Protein AF-A0A7S2UM58-F1 (afdb_monomer_lite)

Sequence (134 aa):
GKEGKRASYTPYNCTKIILGNPPQSGDHHGCPYRHYDDTHLSSLLTKMNIGTPADRDAIMSHKKAQNPQLACVRHFEAVHPAATSVKGVTLDNVGNHPNAWFAGSVSYHAAKSDNVKPDPDAAFLRPVLESKSV

Secondary structure (DSSP, 8-state):
--STT-PPPPPPPHHHHHHSPPP-TT---S-HHHHS-HHHHHHHHHHTT-S-HHHHHHHHHHHHTT-HHHHHHHHHHHHSTTGGGSTT---TTTTT-HHHHHHHHHHHHHHHHHTSPPPGGGGG----------

Radius of gyration: 20.62 Å; chains: 1; bounding box: 57×39×43 Å

Structure (mmCIF, N/CA/C/O backbone):
data_AF-A0A7S2UM58-F1
#
_entry.id   AF-A0A7S2UM58-F1
#
loop_
_atom_site.group_PDB
_atom_site.id
_atom_site.type_symbol
_atom_site.label_atom_id
_atom_site.label_alt_id
_atom_site.label_comp_id
_atom_site.label_asym_id
_atom_site.label_entity_id
_atom_site.label_seq_id
_atom_site.pdbx_PDB_ins_code
_atom_site.Cartn_x
_atom_site.Cartn_y
_atom_site.Cartn_z
_atom_site.occupancy
_atom_site.B_iso_or_equiv
_atom_site.auth_seq_id
_atom_site.auth_comp_id
_atom_site.auth_asym_id
_atom_site.auth_atom_id
_atom_site.pdbx_PDB_model_num
ATOM 1 N N . GLY A 1 1 ? 3.076 -16.311 -22.352 1.00 74.75 1 GLY A N 1
ATOM 2 C CA . GLY A 1 1 ? 2.194 -17.452 -22.048 1.00 74.75 1 GLY A CA 1
ATOM 3 C C . GLY A 1 1 ? 1.806 -18.210 -23.299 1.00 74.75 1 GLY A C 1
ATOM 4 O O . GLY A 1 1 ? 2.216 -19.348 -23.447 1.00 74.75 1 GLY A O 1
ATOM 5 N N . LYS A 1 2 ? 1.048 -17.584 -24.209 1.00 84.62 2 LYS A N 1
ATOM 6 C CA . LYS A 1 2 ? 0.548 -18.234 -25.437 1.00 84.62 2 LYS A CA 1
ATOM 7 C C . LYS A 1 2 ? 1.277 -17.814 -26.722 1.00 84.62 2 LYS A C 1
ATOM 9 O O . LYS A 1 2 ? 1.165 -18.492 -27.735 1.00 84.62 2 LYS A O 1
ATOM 14 N N . GLU A 1 3 ? 2.092 -16.767 -26.640 1.00 81.69 3 GLU A N 1
ATOM 15 C CA . GLU A 1 3 ? 2.885 -16.229 -27.750 1.00 81.69 3 GLU A CA 1
ATOM 16 C C . GLU A 1 3 ? 4.371 -16.099 -27.361 1.00 81.69 3 GLU A C 1
ATOM 18 O O . GLU A 1 3 ? 4.723 -16.179 -26.174 1.00 81.69 3 GLU A O 1
ATOM 23 N N . GLY A 1 4 ? 5.252 -15.938 -28.355 1.00 80.00 4 GLY A N 1
ATOM 24 C CA . GLY A 1 4 ? 6.707 -15.834 -28.167 1.00 80.00 4 GLY A CA 1
ATOM 25 C C . GLY A 1 4 ? 7.322 -17.083 -27.521 1.00 80.00 4 GLY A C 1
ATOM 26 O O . GLY A 1 4 ? 6.968 -18.203 -27.875 1.00 80.00 4 GLY A O 1
ATOM 27 N N . LYS A 1 5 ? 8.194 -16.915 -26.513 1.00 84.12 5 LYS A N 1
ATOM 28 C CA . LYS A 1 5 ? 8.819 -18.014 -25.731 1.00 84.12 5 LYS A CA 1
ATOM 29 C C . LYS A 1 5 ? 7.803 -18.959 -25.051 1.00 84.12 5 LYS A C 1
ATOM 31 O O . LYS A 1 5 ? 8.206 -19.936 -24.432 1.00 84.12 5 LYS A O 1
ATOM 36 N N . ARG A 1 6 ? 6.493 -18.662 -25.102 1.00 85.06 6 ARG A N 1
ATOM 37 C CA . ARG A 1 6 ? 5.406 -19.423 -24.447 1.00 85.06 6 ARG A CA 1
ATOM 38 C C . ARG A 1 6 ? 5.636 -19.659 -22.947 1.00 85.06 6 ARG A C 1
ATOM 40 O O . ARG A 1 6 ? 5.067 -20.560 -22.347 1.00 85.06 6 ARG A O 1
ATOM 47 N N . ALA A 1 7 ? 6.435 -18.800 -22.316 1.00 83.44 7 ALA A N 1
ATOM 48 C CA . ALA A 1 7 ? 6.700 -18.870 -20.889 1.00 83.44 7 ALA A CA 1
ATOM 49 C C . ALA A 1 7 ? 5.484 -18.381 -20.089 1.00 83.44 7 ALA A C 1
ATOM 51 O O . ALA A 1 7 ? 4.831 -17.396 -20.465 1.00 83.44 7 ALA A O 1
ATOM 52 N N . SER A 1 8 ? 5.198 -19.063 -18.980 1.00 83.50 8 SER A N 1
ATOM 53 C CA . SER A 1 8 ? 4.318 -18.543 -17.936 1.00 83.50 8 SER A CA 1
ATOM 54 C C . SER A 1 8 ? 5.118 -17.545 -17.104 1.00 83.50 8 SER A C 1
ATOM 56 O O . SER A 1 8 ? 6.136 -17.907 -16.517 1.00 83.50 8 SER A O 1
ATOM 58 N N . TYR A 1 9 ? 4.712 -16.277 -17.115 1.00 85.00 9 TYR A N 1
ATOM 59 C CA . TYR A 1 9 ? 5.394 -15.238 -16.353 1.00 85.00 9 TYR A CA 1
ATOM 60 C C . TYR A 1 9 ? 4.777 -15.146 -14.968 1.00 85.00 9 TYR A C 1
ATOM 62 O O . TYR A 1 9 ? 3.586 -14.869 -14.831 1.00 85.00 9 TYR A O 1
ATOM 70 N N . THR A 1 10 ? 5.601 -15.357 -13.948 1.00 90.56 10 THR A N 1
ATOM 71 C CA . THR A 1 10 ? 5.183 -15.160 -12.564 1.00 90.56 10 THR A CA 1
ATOM 72 C C . THR A 1 10 ? 4.892 -13.675 -12.324 1.00 90.56 10 THR A C 1
ATOM 74 O O . THR A 1 10 ? 5.720 -12.832 -12.698 1.00 90.56 10 THR A O 1
ATOM 77 N N . PRO A 1 11 ? 3.748 -13.335 -11.702 1.00 93.94 11 PRO A N 1
ATOM 78 C CA . PRO A 1 11 ? 3.467 -11.975 -11.259 1.00 93.94 11 PRO A CA 1
ATOM 79 C C . PRO A 1 11 ? 4.583 -11.422 -10.366 1.00 93.94 11 PRO A C 1
ATOM 81 O O . PRO A 1 11 ? 5.342 -12.166 -9.744 1.00 93.94 11 PRO A O 1
ATOM 84 N N . TYR A 1 12 ? 4.715 -10.099 -10.318 1.00 96.19 12 TYR A N 1
ATOM 85 C CA . TYR A 1 12 ? 5.777 -9.475 -9.534 1.00 96.19 12 TYR A CA 1
ATOM 86 C C . TYR A 1 12 ? 5.428 -9.469 -8.045 1.00 96.19 12 TYR A C 1
ATOM 88 O O . TYR A 1 12 ? 4.321 -9.102 -7.656 1.00 96.19 12 TYR A O 1
ATOM 96 N N . ASN A 1 13 ? 6.412 -9.816 -7.215 1.00 96.50 13 ASN A N 1
ATOM 97 C CA . ASN A 1 13 ? 6.329 -9.649 -5.769 1.00 96.50 13 ASN A CA 1
ATOM 98 C C . ASN A 1 13 ? 6.623 -8.194 -5.357 1.00 96.50 13 ASN A C 1
ATOM 100 O O . ASN A 1 13 ? 7.111 -7.389 -6.156 1.00 96.50 13 ASN A O 1
ATOM 104 N N . CYS A 1 14 ? 6.351 -7.856 -4.093 1.00 97.25 14 CYS A N 1
ATOM 105 C CA . CYS A 1 14 ? 6.545 -6.499 -3.585 1.00 97.25 14 CYS A CA 1
ATOM 106 C C . CYS A 1 14 ? 7.998 -6.039 -3.727 1.00 97.25 14 CYS A C 1
ATOM 108 O O . CYS A 1 14 ? 8.229 -4.933 -4.205 1.00 97.25 14 CYS A O 1
ATOM 110 N N . THR A 1 15 ? 8.977 -6.887 -3.396 1.00 96.88 15 THR A N 1
ATOM 111 C CA . THR A 1 15 ? 10.407 -6.554 -3.511 1.00 96.88 15 THR A CA 1
ATOM 112 C C . THR A 1 15 ? 10.773 -6.114 -4.925 1.00 96.88 15 THR A C 1
ATOM 114 O O . THR A 1 15 ? 11.406 -5.077 -5.100 1.00 96.88 15 THR A O 1
ATOM 117 N N . LYS A 1 16 ? 10.321 -6.849 -5.949 1.00 97.12 16 LYS A N 1
ATOM 118 C CA . LYS A 1 16 ? 10.575 -6.504 -7.350 1.00 97.12 16 LYS A CA 1
ATOM 119 C C . LYS A 1 16 ? 9.889 -5.201 -7.763 1.00 97.12 16 LYS A C 1
ATOM 121 O O . LYS A 1 16 ? 10.453 -4.456 -8.552 1.00 97.12 16 LYS A O 1
ATOM 126 N N . ILE A 1 17 ? 8.697 -4.918 -7.244 1.00 97.56 17 ILE A N 1
ATOM 127 C CA . ILE A 1 17 ? 7.963 -3.673 -7.529 1.00 97.56 17 ILE A CA 1
ATOM 128 C C . ILE A 1 17 ? 8.609 -2.464 -6.830 1.00 97.56 17 ILE A C 1
ATOM 130 O O . ILE A 1 17 ? 8.616 -1.371 -7.385 1.00 97.56 17 ILE A O 1
ATOM 134 N N . ILE A 1 18 ? 9.130 -2.653 -5.616 1.00 97.12 18 ILE A N 1
ATOM 135 C CA . ILE A 1 18 ? 9.719 -1.598 -4.777 1.00 97.12 18 ILE A CA 1
ATOM 136 C C . ILE A 1 18 ? 11.146 -1.257 -5.218 1.00 97.12 18 ILE A C 1
ATOM 138 O O . ILE A 1 18 ? 11.521 -0.089 -5.207 1.00 97.12 18 ILE A O 1
ATOM 142 N N . LEU A 1 19 ? 11.946 -2.271 -5.558 1.00 96.38 19 LEU A N 1
ATOM 143 C CA . LEU A 1 19 ? 13.371 -2.124 -5.889 1.00 96.38 19 LEU A CA 1
ATOM 144 C C . LEU A 1 19 ? 13.659 -2.195 -7.394 1.00 96.38 19 LEU A C 1
ATOM 146 O O . LEU A 1 19 ? 14.808 -2.054 -7.800 1.00 96.38 19 LEU A O 1
ATOM 150 N N . GLY A 1 20 ? 12.645 -2.488 -8.209 1.00 94.25 20 GLY A N 1
ATOM 151 C CA . GLY A 1 20 ? 12.768 -2.549 -9.661 1.00 94.25 20 GLY A CA 1
ATOM 152 C C . GLY A 1 20 ? 12.827 -1.164 -10.302 1.00 94.25 20 GLY A C 1
ATOM 153 O O . GLY A 1 20 ? 13.340 -0.209 -9.727 1.00 94.25 20 GLY A O 1
ATOM 154 N N . ASN A 1 21 ? 12.292 -1.056 -11.519 1.00 91.38 21 ASN A N 1
ATOM 155 C CA . ASN A 1 21 ? 12.249 0.217 -12.229 1.00 91.38 21 ASN A CA 1
ATOM 156 C C . ASN A 1 21 ? 11.310 1.204 -11.506 1.00 91.38 21 ASN A C 1
ATOM 158 O O . ASN A 1 21 ? 10.134 0.869 -11.330 1.00 91.38 21 ASN A O 1
ATOM 162 N N . PRO A 1 22 ? 11.793 2.385 -11.081 1.00 92.31 22 PRO A N 1
ATOM 163 C CA . PRO A 1 22 ? 10.931 3.403 -10.502 1.00 92.31 22 PRO A CA 1
ATOM 164 C C . PRO A 1 22 ? 10.012 4.013 -11.578 1.00 92.31 22 PRO A C 1
ATOM 166 O O . PRO A 1 22 ? 10.428 4.145 -12.733 1.00 92.31 22 PRO A O 1
ATOM 169 N N . PRO A 1 23 ? 8.783 4.418 -11.211 1.00 95.62 23 PRO A N 1
ATOM 170 C CA . PRO A 1 23 ? 7.864 5.066 -12.138 1.00 95.62 23 PRO A CA 1
ATOM 171 C C . PRO A 1 23 ? 8.379 6.441 -12.576 1.00 95.62 23 PRO A C 1
ATOM 173 O O . PRO A 1 23 ? 8.908 7.204 -11.765 1.00 95.62 23 PRO A O 1
ATOM 176 N N . GLN A 1 24 ? 8.197 6.759 -13.857 1.00 94.81 24 GLN A N 1
ATOM 177 C CA . GLN A 1 24 ? 8.489 8.068 -14.438 1.00 94.81 24 GLN A CA 1
ATOM 178 C C . GLN A 1 24 ? 7.209 8.901 -14.598 1.00 94.81 24 GLN A C 1
ATOM 180 O O . GLN A 1 24 ? 6.102 8.459 -14.291 1.00 94.81 24 GLN A O 1
ATOM 185 N N . SER A 1 25 ? 7.344 10.142 -15.070 1.00 92.75 25 SER A N 1
ATOM 186 C CA . SER A 1 25 ? 6.181 10.993 -15.340 1.00 92.75 25 SER A CA 1
ATOM 187 C C . SER A 1 25 ? 5.243 10.325 -16.354 1.00 92.75 25 SER A C 1
ATOM 189 O O . SER A 1 25 ? 5.677 9.940 -17.437 1.00 92.75 25 SER A O 1
ATOM 191 N N . GLY A 1 26 ? 3.964 10.182 -15.997 1.00 92.62 26 GLY A N 1
ATOM 192 C CA . GLY A 1 26 ? 2.954 9.471 -16.794 1.00 92.62 26 GLY A CA 1
ATOM 193 C C . GLY A 1 26 ? 2.814 7.976 -16.472 1.00 92.62 26 GLY A C 1
ATOM 194 O O . GLY A 1 26 ? 1.815 7.365 -16.860 1.00 92.62 26 GLY A O 1
ATOM 195 N N . ASP A 1 27 ? 3.745 7.393 -15.714 1.00 95.00 27 ASP A N 1
ATOM 196 C CA . ASP A 1 27 ? 3.645 6.012 -15.252 1.00 95.00 27 ASP A CA 1
ATOM 197 C C . ASP A 1 27 ? 2.770 5.876 -14.004 1.00 95.00 27 ASP A C 1
ATOM 199 O O . ASP A 1 27 ? 2.789 6.703 -13.095 1.00 95.00 27 ASP A O 1
ATOM 203 N N . HIS A 1 28 ? 2.057 4.753 -13.921 1.00 94.19 28 HIS A N 1
ATOM 204 C CA . HIS A 1 28 ? 1.174 4.426 -12.795 1.00 94.19 28 HIS A CA 1
ATOM 205 C C . HIS A 1 28 ? 1.586 3.130 -12.075 1.00 94.19 28 HIS A C 1
ATOM 207 O O . HIS A 1 28 ? 0.812 2.568 -11.301 1.00 94.19 28 HIS A O 1
ATOM 213 N N . HIS A 1 29 ? 2.791 2.621 -12.350 1.00 96.06 29 HIS A N 1
ATOM 214 C CA . HIS A 1 29 ? 3.312 1.403 -11.732 1.00 96.06 29 HIS A CA 1
ATOM 215 C C . HIS A 1 29 ? 4.100 1.697 -10.445 1.00 96.06 29 HIS A C 1
ATOM 217 O O . HIS A 1 29 ? 4.371 2.842 -10.089 1.00 96.06 29 HIS A O 1
ATOM 223 N N . GLY A 1 30 ? 4.494 0.635 -9.741 1.00 96.44 30 GLY A N 1
ATOM 224 C CA . GLY A 1 30 ? 5.298 0.731 -8.526 1.00 96.44 30 GLY A CA 1
ATOM 225 C C . GLY A 1 30 ? 4.484 0.609 -7.235 1.00 96.44 30 GLY A C 1
ATOM 226 O O . GLY A 1 30 ? 3.305 0.263 -7.243 1.00 96.44 30 GLY A O 1
ATOM 227 N N . CYS A 1 31 ? 5.142 0.851 -6.099 1.00 97.81 31 CYS A N 1
ATOM 228 C CA . CYS A 1 31 ? 4.527 0.782 -4.777 1.00 97.81 31 CYS A CA 1
ATOM 229 C C . CYS A 1 31 ? 4.170 2.195 -4.275 1.00 97.81 31 CYS A C 1
ATOM 231 O O . CYS A 1 31 ? 5.089 2.986 -4.054 1.00 97.81 31 CYS A O 1
ATOM 233 N N . PRO A 1 32 ? 2.889 2.517 -4.008 1.00 97.19 32 PRO A N 1
ATOM 234 C CA . PRO A 1 32 ? 2.488 3.837 -3.501 1.00 97.19 32 PRO A CA 1
ATOM 235 C C . PRO A 1 32 ? 3.172 4.217 -2.180 1.00 97.19 32 PRO A C 1
ATOM 237 O O . PRO A 1 32 ? 3.545 5.369 -1.961 1.00 97.19 32 PRO A O 1
ATOM 240 N N . TYR A 1 33 ? 3.418 3.233 -1.310 1.00 97.94 33 TYR A N 1
ATOM 241 C CA . TYR A 1 33 ? 4.102 3.448 -0.032 1.00 97.94 33 TYR A CA 1
ATOM 242 C C . TYR A 1 33 ? 5.582 3.810 -0.195 1.00 97.94 33 TYR A C 1
ATOM 244 O O . TYR A 1 33 ? 6.153 4.403 0.713 1.00 97.94 33 TYR A O 1
ATOM 252 N N . ARG A 1 34 ? 6.197 3.510 -1.346 1.00 97.56 34 ARG A N 1
ATOM 253 C CA . ARG A 1 34 ? 7.590 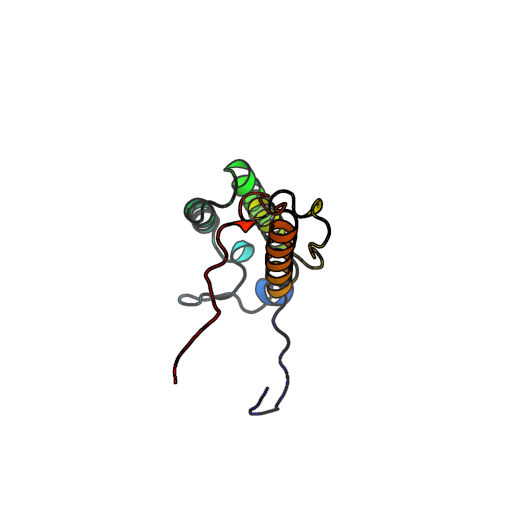3.865 -1.651 1.00 97.56 34 ARG A CA 1
ATOM 254 C C . ARG A 1 34 ? 7.707 5.080 -2.570 1.00 97.56 34 ARG A C 1
ATOM 256 O O . ARG A 1 34 ? 8.574 5.910 -2.337 1.00 97.56 34 ARG A O 1
ATOM 263 N N . HIS A 1 35 ? 6.889 5.150 -3.619 1.00 96.88 35 HIS A N 1
ATOM 264 C CA . HIS A 1 35 ? 7.108 6.074 -4.736 1.00 96.88 35 HIS A CA 1
ATOM 265 C C . HIS A 1 35 ? 6.269 7.348 -4.679 1.00 96.88 35 HIS A C 1
ATOM 267 O O . HIS A 1 35 ? 6.667 8.342 -5.273 1.00 96.88 35 HIS A O 1
ATOM 273 N N . TYR A 1 36 ? 5.120 7.349 -3.997 1.00 96.44 36 TYR A N 1
ATOM 274 C CA . TYR A 1 36 ? 4.376 8.599 -3.813 1.00 96.44 36 TYR A CA 1
ATOM 275 C C . TYR A 1 36 ? 5.070 9.448 -2.755 1.00 96.44 36 TYR A C 1
ATOM 277 O O . TYR A 1 36 ? 5.668 8.901 -1.827 1.00 96.44 36 TYR A O 1
ATOM 285 N N . ASP A 1 37 ? 4.955 10.767 -2.844 1.00 95.94 37 ASP A N 1
ATOM 286 C CA . ASP A 1 37 ? 5.339 11.639 -1.739 1.00 95.94 37 ASP A CA 1
ATOM 287 C C . ASP A 1 37 ? 4.357 11.512 -0.557 1.00 95.94 37 ASP A C 1
ATOM 289 O O . ASP A 1 37 ? 3.308 10.855 -0.633 1.00 95.94 37 ASP A O 1
ATOM 293 N N . ASP A 1 38 ? 4.735 12.093 0.579 1.00 97.31 38 ASP A N 1
ATOM 294 C CA . ASP A 1 38 ? 3.969 12.000 1.821 1.00 97.31 38 ASP A CA 1
ATOM 295 C C . ASP A 1 38 ? 2.604 12.692 1.723 1.00 97.31 38 ASP A C 1
ATOM 297 O O . ASP A 1 38 ? 1.603 12.167 2.218 1.00 97.31 38 ASP A O 1
ATOM 301 N N . THR A 1 39 ? 2.553 13.852 1.070 1.00 97.69 39 THR A N 1
ATOM 302 C CA . THR A 1 39 ? 1.347 14.676 0.953 1.00 97.69 39 THR A CA 1
ATOM 303 C C . THR A 1 39 ? 0.317 13.986 0.067 1.00 97.69 39 THR A C 1
ATOM 305 O O . THR A 1 39 ? -0.847 13.845 0.451 1.00 97.69 39 THR A O 1
ATOM 308 N N . HIS A 1 40 ? 0.754 13.493 -1.091 1.00 96.75 40 HIS A N 1
ATOM 309 C CA . HIS A 1 40 ? -0.083 12.768 -2.030 1.00 96.75 40 HIS A CA 1
ATOM 310 C C . HIS A 1 40 ? -0.608 11.471 -1.410 1.00 96.75 40 HIS A C 1
ATOM 312 O O . HIS A 1 40 ? -1.814 11.223 -1.461 1.00 96.75 40 HIS A O 1
ATOM 318 N N . LEU A 1 41 ? 0.250 10.669 -0.762 1.00 97.69 41 LEU A N 1
ATOM 319 C CA . LEU A 1 41 ? -0.207 9.428 -0.134 1.00 97.69 41 LEU A CA 1
ATOM 320 C C . LEU A 1 41 ? -1.210 9.695 0.999 1.00 97.69 41 LEU A C 1
ATOM 322 O O . LEU A 1 41 ? -2.236 9.023 1.063 1.00 97.69 41 LEU A O 1
ATOM 326 N N . SER A 1 42 ? -0.952 10.683 1.860 1.00 97.50 42 SER A N 1
ATOM 327 C CA . SER A 1 42 ? -1.859 11.040 2.961 1.00 97.50 42 SER A CA 1
ATOM 328 C C . SER A 1 42 ? -3.234 11.496 2.456 1.00 97.50 42 SER A C 1
ATOM 330 O O . SER A 1 42 ? -4.278 11.025 2.927 1.00 97.50 42 SER A O 1
ATOM 332 N N . SER A 1 43 ? -3.248 12.354 1.429 1.00 97.94 43 SER A N 1
ATOM 333 C CA . SER A 1 43 ? -4.482 12.795 0.773 1.00 97.94 43 SER A CA 1
ATOM 334 C C . SER A 1 43 ? -5.243 11.617 0.157 1.00 97.94 43 SER A C 1
ATOM 336 O O . SER A 1 43 ? -6.453 11.491 0.354 1.00 97.94 43 SER A O 1
ATOM 338 N N . LEU A 1 44 ? -4.537 10.703 -0.516 1.00 97.12 44 LEU A N 1
ATOM 339 C CA . LEU A 1 44 ? -5.131 9.519 -1.130 1.00 97.12 44 LEU A CA 1
ATOM 340 C C . LEU A 1 44 ? -5.750 8.573 -0.089 1.00 97.12 44 LEU A C 1
ATOM 342 O O . LEU A 1 44 ? -6.893 8.153 -0.260 1.00 97.12 44 LEU A O 1
ATOM 346 N N . LEU A 1 45 ? -5.039 8.270 1.003 1.00 97.38 45 LEU A N 1
ATOM 347 C CA . LEU A 1 45 ? -5.556 7.435 2.098 1.00 97.38 45 LEU A CA 1
ATOM 348 C C . LEU A 1 45 ? -6.817 8.042 2.725 1.00 97.38 45 LEU A C 1
ATOM 350 O O . LEU A 1 45 ? -7.768 7.322 3.034 1.00 97.38 45 LEU A O 1
ATOM 354 N N . THR A 1 46 ? -6.845 9.369 2.859 1.00 97.19 46 THR A N 1
ATOM 355 C CA . THR A 1 46 ? -8.014 10.098 3.359 1.00 97.19 46 THR A CA 1
ATOM 356 C C . THR A 1 46 ? -9.182 10.032 2.382 1.00 97.19 46 THR A C 1
ATOM 358 O O . THR A 1 46 ? -10.296 9.703 2.783 1.00 97.19 46 THR A O 1
ATOM 361 N N . LYS A 1 47 ? -8.925 10.274 1.093 1.00 97.38 47 LYS A N 1
ATOM 362 C CA . LYS A 1 47 ? -9.930 10.229 0.024 1.00 97.38 47 LYS A CA 1
ATOM 363 C C . LYS A 1 47 ? -10.563 8.845 -0.132 1.00 97.38 47 LYS A C 1
ATOM 365 O O . LYS A 1 47 ? -11.757 8.751 -0.385 1.00 97.38 47 LYS A O 1
ATOM 370 N N . MET A 1 48 ? -9.777 7.780 0.026 1.00 95.88 48 MET A N 1
ATOM 371 C CA . MET A 1 48 ? -10.262 6.394 -0.025 1.00 95.88 48 MET A CA 1
ATOM 372 C C . MET A 1 48 ? -10.958 5.947 1.269 1.00 95.88 48 MET A C 1
ATOM 374 O O . MET A 1 48 ? -11.438 4.821 1.340 1.00 95.88 48 MET A O 1
ATOM 378 N N . ASN A 1 49 ? -11.008 6.809 2.286 1.00 95.50 49 ASN A N 1
ATOM 379 C CA . ASN A 1 49 ? -11.584 6.527 3.594 1.00 95.50 49 ASN A CA 1
ATOM 380 C C . ASN A 1 49 ? -11.029 5.249 4.260 1.00 95.50 49 ASN A C 1
ATOM 382 O O . ASN A 1 49 ? -11.774 4.440 4.809 1.00 95.50 49 ASN A O 1
ATOM 386 N N . ILE A 1 50 ? -9.706 5.063 4.207 1.00 95.62 50 ILE A N 1
ATOM 387 C CA . ILE A 1 50 ? -9.029 3.886 4.772 1.00 95.62 50 ILE A CA 1
ATOM 388 C C . ILE A 1 50 ? -9.015 3.967 6.297 1.00 95.62 50 ILE A C 1
ATOM 390 O O . ILE A 1 50 ? -8.308 4.811 6.841 1.00 95.62 50 ILE A O 1
ATOM 394 N N . GLY A 1 51 ? -9.763 3.102 6.984 1.00 94.25 51 GLY A N 1
ATOM 395 C CA . GLY A 1 51 ? -9.765 3.018 8.449 1.00 94.25 51 GLY A CA 1
ATOM 396 C C . GLY A 1 51 ? -10.010 4.357 9.161 1.00 94.25 51 GLY A C 1
ATOM 397 O O . GLY A 1 51 ? -10.574 5.305 8.600 1.00 94.25 51 GLY A O 1
ATOM 398 N N . THR A 1 52 ? -9.566 4.435 10.413 1.00 96.50 52 THR A N 1
ATOM 399 C CA . THR A 1 52 ? -9.601 5.652 11.234 1.00 96.50 52 THR A CA 1
ATOM 400 C C . THR A 1 52 ? -8.424 6.588 10.913 1.00 96.50 52 THR A C 1
ATOM 402 O O . THR A 1 52 ? -7.439 6.161 10.307 1.00 96.50 52 THR A O 1
ATOM 405 N N . PRO A 1 53 ? -8.460 7.871 11.331 1.00 96.50 53 PRO A N 1
ATOM 406 C CA . PRO A 1 53 ? -7.302 8.760 11.205 1.00 96.50 53 PRO A CA 1
ATOM 407 C C . PRO A 1 53 ? -6.026 8.191 11.848 1.00 96.50 53 PRO A C 1
ATOM 409 O O . PRO A 1 53 ? -4.959 8.269 11.248 1.00 96.50 53 PRO A O 1
ATOM 412 N N . ALA A 1 54 ? -6.149 7.528 13.004 1.00 96.94 54 ALA A N 1
ATOM 413 C CA . ALA A 1 54 ? -5.021 6.894 13.686 1.00 96.94 54 ALA A CA 1
ATOM 414 C C . ALA A 1 54 ? -4.400 5.751 12.860 1.00 96.94 54 ALA A C 1
ATOM 416 O O . ALA A 1 54 ? -3.177 5.608 12.823 1.00 96.94 54 ALA A O 1
ATOM 417 N N . ASP A 1 55 ? -5.220 4.975 12.144 1.00 96.69 55 ASP A N 1
ATOM 418 C CA . ASP A 1 55 ? -4.723 3.924 11.248 1.00 96.69 55 ASP A CA 1
ATOM 419 C C . ASP A 1 55 ? -3.936 4.523 10.076 1.00 96.69 55 ASP A C 1
ATOM 421 O O . ASP A 1 55 ? -2.867 4.029 9.710 1.00 96.69 55 ASP A O 1
ATOM 425 N N . ARG A 1 56 ? -4.429 5.632 9.506 1.00 97.88 56 ARG A N 1
ATOM 426 C CA . ARG A 1 56 ? -3.736 6.360 8.428 1.00 97.88 56 ARG A CA 1
ATOM 427 C C . ARG A 1 56 ? -2.393 6.896 8.909 1.00 97.88 56 ARG A C 1
ATOM 429 O O . ARG A 1 56 ? -1.397 6.739 8.203 1.00 97.88 56 ARG A O 1
ATOM 436 N N . ASP A 1 57 ? -2.341 7.447 10.117 1.00 97.75 57 ASP A N 1
ATOM 437 C CA . ASP A 1 57 ? -1.096 7.922 10.725 1.00 97.75 57 ASP A CA 1
ATOM 438 C C . ASP A 1 57 ? -0.098 6.777 10.953 1.00 97.75 57 ASP A C 1
ATOM 440 O O . ASP A 1 57 ? 1.092 6.926 10.658 1.00 97.75 57 ASP A O 1
ATOM 444 N N . ALA A 1 58 ? -0.565 5.601 11.383 1.00 97.94 58 ALA A N 1
ATOM 445 C CA . ALA A 1 58 ? 0.276 4.413 11.525 1.00 97.94 58 ALA A CA 1
ATOM 446 C C . ALA A 1 58 ? 0.850 3.936 10.175 1.00 97.94 58 ALA A C 1
ATOM 448 O O . ALA A 1 58 ? 2.042 3.626 10.076 1.00 97.94 58 ALA A O 1
ATOM 449 N N . ILE A 1 59 ? 0.042 3.937 9.108 1.00 98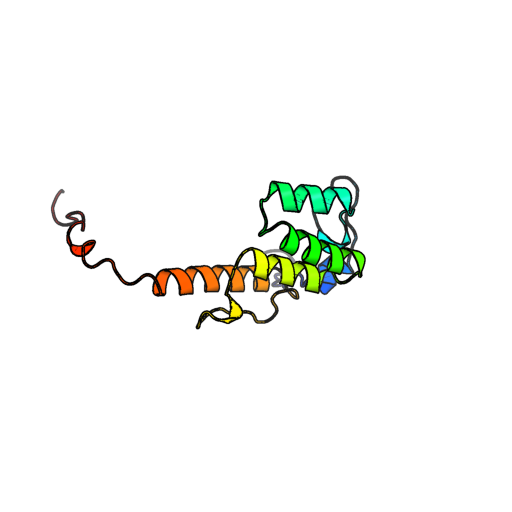.31 59 ILE A N 1
ATOM 450 C CA . ILE A 1 59 ? 0.497 3.633 7.739 1.00 98.31 59 ILE A CA 1
ATOM 451 C C . ILE A 1 59 ? 1.568 4.642 7.297 1.00 98.31 59 ILE A C 1
ATOM 453 O O . ILE A 1 59 ? 2.633 4.253 6.804 1.00 98.31 59 ILE A O 1
ATOM 457 N N . MET A 1 60 ? 1.314 5.938 7.503 1.00 98.38 60 MET A N 1
ATOM 458 C CA . MET A 1 60 ? 2.244 7.012 7.147 1.00 98.38 60 MET A CA 1
ATOM 459 C C . MET A 1 60 ? 3.545 6.953 7.956 1.00 98.38 60 MET A C 1
ATOM 461 O O . MET A 1 60 ? 4.610 7.246 7.413 1.00 98.38 60 MET A O 1
ATOM 465 N N . SER A 1 61 ? 3.496 6.521 9.218 1.00 98.31 61 SER A N 1
ATOM 466 C CA . SER A 1 61 ? 4.685 6.301 10.049 1.00 98.31 61 SER A CA 1
ATOM 467 C C . SER A 1 61 ? 5.613 5.245 9.437 1.00 98.31 61 SER A C 1
ATOM 469 O O . SER A 1 61 ? 6.803 5.497 9.241 1.00 98.31 61 SER A O 1
ATOM 471 N N . HIS A 1 62 ? 5.072 4.097 9.013 1.00 98.19 62 HIS A N 1
ATOM 472 C CA . HIS A 1 62 ? 5.868 3.064 8.340 1.00 98.19 62 HIS A CA 1
ATOM 473 C C . HIS A 1 62 ? 6.405 3.512 6.979 1.00 98.19 62 HIS A C 1
ATOM 475 O O . HIS A 1 62 ? 7.542 3.184 6.639 1.00 98.19 62 HIS A O 1
ATOM 481 N N . LYS A 1 63 ? 5.625 4.292 6.220 1.00 96.69 63 LYS A N 1
ATOM 482 C CA . LYS A 1 63 ? 6.084 4.913 4.970 1.00 96.69 63 LYS A CA 1
ATOM 483 C C . LYS A 1 63 ? 7.314 5.798 5.212 1.00 96.69 63 LYS A C 1
ATOM 485 O O . LYS A 1 63 ? 8.338 5.611 4.558 1.00 96.69 63 LYS A O 1
ATOM 490 N N . LYS A 1 64 ? 7.240 6.706 6.192 1.00 97.44 64 LYS A N 1
ATOM 491 C CA . LYS A 1 64 ? 8.339 7.613 6.571 1.00 97.44 64 LYS A CA 1
ATOM 492 C C . LYS A 1 64 ? 9.565 6.857 7.079 1.00 97.44 64 LYS A C 1
ATOM 494 O O . LYS A 1 64 ? 10.686 7.204 6.720 1.00 97.44 64 LYS A O 1
ATOM 499 N N . ALA A 1 65 ? 9.348 5.769 7.816 1.00 97.69 65 ALA A N 1
ATOM 500 C CA . ALA A 1 65 ? 10.393 4.848 8.258 1.00 97.69 65 ALA A CA 1
ATOM 501 C C . ALA A 1 65 ? 10.971 3.964 7.132 1.00 97.69 65 ALA A C 1
ATOM 503 O O . ALA A 1 65 ? 11.741 3.053 7.420 1.00 97.69 65 ALA A O 1
ATOM 504 N N . GLN A 1 66 ? 10.602 4.200 5.866 1.00 96.19 66 GLN A N 1
ATOM 505 C CA . GLN A 1 66 ? 11.059 3.438 4.700 1.00 96.19 66 GLN A CA 1
ATOM 506 C C . GLN A 1 66 ? 10.725 1.940 4.769 1.00 96.19 66 GLN A C 1
ATOM 508 O O . GLN A 1 66 ? 11.431 1.109 4.202 1.00 96.19 66 GLN A O 1
ATOM 513 N N . ASN A 1 67 ? 9.595 1.604 5.399 1.00 97.31 67 ASN A N 1
ATOM 514 C CA . ASN A 1 67 ? 9.075 0.244 5.539 1.00 97.31 67 ASN A CA 1
ATOM 515 C C . ASN A 1 67 ? 7.774 0.058 4.725 1.00 97.31 67 ASN A C 1
ATOM 517 O O . ASN A 1 67 ? 6.697 -0.120 5.304 1.00 97.31 67 ASN A O 1
ATOM 521 N N . PRO A 1 68 ? 7.826 0.093 3.377 1.00 97.38 68 PRO A N 1
ATOM 522 C CA . PRO A 1 68 ? 6.634 0.098 2.522 1.00 97.38 68 PRO A CA 1
ATOM 523 C C . PRO A 1 68 ? 5.794 -1.182 2.623 1.00 97.38 68 PRO A C 1
ATOM 525 O O . PRO A 1 68 ? 4.569 -1.121 2.539 1.00 97.38 68 PRO A O 1
ATOM 528 N N . GLN A 1 69 ? 6.426 -2.341 2.833 1.00 97.69 69 GLN A N 1
ATOM 529 C CA . GLN A 1 69 ? 5.714 -3.613 3.012 1.00 97.69 69 GLN A CA 1
ATOM 530 C C . GLN A 1 69 ? 4.899 -3.601 4.308 1.00 97.69 69 GLN A C 1
ATOM 532 O O . GLN A 1 69 ? 3.735 -3.986 4.302 1.00 97.69 69 GLN A O 1
ATOM 537 N N . LEU A 1 70 ? 5.468 -3.074 5.396 1.00 97.56 70 LEU A N 1
ATOM 538 C CA . LEU A 1 70 ? 4.768 -2.965 6.674 1.00 97.56 70 LEU A CA 1
ATOM 539 C C . LEU A 1 70 ? 3.653 -1.912 6.624 1.00 97.56 70 LEU A C 1
ATOM 541 O O . LEU A 1 70 ? 2.573 -2.149 7.155 1.00 97.56 70 LEU A O 1
ATOM 545 N N . ALA A 1 71 ? 3.857 -0.802 5.907 1.00 98.06 71 ALA A N 1
ATOM 546 C CA . ALA A 1 71 ? 2.788 0.156 5.616 1.00 98.06 71 ALA A CA 1
ATOM 547 C C . ALA A 1 71 ? 1.617 -0.507 4.861 1.00 98.06 71 ALA A C 1
ATOM 549 O O . ALA A 1 71 ? 0.455 -0.277 5.190 1.00 98.06 71 ALA A O 1
ATOM 550 N N . CYS A 1 72 ? 1.914 -1.384 3.895 1.00 97.94 72 CYS A N 1
ATOM 551 C CA . CYS A 1 72 ? 0.908 -2.163 3.172 1.00 97.94 72 CYS A CA 1
ATOM 552 C C . CYS A 1 72 ? 0.164 -3.164 4.075 1.00 97.94 72 CYS A C 1
ATOM 554 O O . CYS A 1 72 ? -1.050 -3.314 3.926 1.00 97.94 72 CYS A O 1
ATOM 556 N N . VAL A 1 73 ? 0.851 -3.805 5.030 1.00 97.06 73 VAL A N 1
ATOM 557 C CA . VAL A 1 73 ? 0.208 -4.666 6.040 1.00 97.06 73 VAL A CA 1
ATOM 558 C C . VAL A 1 73 ? -0.716 -3.849 6.943 1.00 97.06 73 VAL A C 1
ATOM 560 O O . VAL A 1 73 ? -1.870 -4.227 7.111 1.00 97.06 73 VAL A O 1
ATOM 563 N N . ARG A 1 74 ? -0.275 -2.688 7.446 1.00 97.06 74 ARG A N 1
ATOM 564 C CA . ARG A 1 74 ? -1.144 -1.809 8.251 1.00 97.06 74 ARG A CA 1
ATOM 565 C C . ARG A 1 74 ? -2.373 -1.346 7.485 1.00 97.06 74 ARG A C 1
ATOM 567 O O . ARG A 1 74 ? -3.468 -1.331 8.033 1.00 97.06 74 ARG A O 1
ATOM 574 N N . HIS A 1 75 ? -2.216 -1.035 6.200 1.00 97.81 75 HIS A N 1
ATOM 575 C CA . HIS A 1 75 ? -3.362 -0.750 5.345 1.00 97.81 75 HIS A CA 1
ATOM 576 C C . HIS A 1 75 ? -4.313 -1.948 5.264 1.00 97.81 75 HIS A C 1
ATOM 578 O O . HIS A 1 75 ? -5.520 -1.764 5.374 1.00 97.81 75 HIS A O 1
ATOM 584 N N . PHE A 1 76 ? -3.793 -3.167 5.079 1.00 97.19 76 PHE A N 1
ATOM 585 C CA . PHE A 1 76 ? -4.622 -4.374 5.036 1.00 97.19 76 PHE A CA 1
ATOM 586 C C . PHE A 1 76 ? -5.444 -4.548 6.319 1.00 97.19 76 PHE A C 1
ATOM 588 O O . PHE A 1 76 ? -6.639 -4.816 6.242 1.00 97.19 76 PHE A O 1
ATOM 595 N N . GLU A 1 77 ? -4.818 -4.371 7.482 1.00 95.25 77 GLU A N 1
ATOM 596 C CA . GLU A 1 77 ? -5.476 -4.474 8.789 1.00 95.25 77 GLU A CA 1
ATOM 597 C C . GLU A 1 77 ? -6.559 -3.400 8.973 1.00 95.25 77 GLU A C 1
ATOM 599 O O . GLU A 1 77 ? -7.636 -3.697 9.489 1.00 95.25 77 GLU A O 1
ATOM 604 N N . ALA A 1 78 ? -6.307 -2.176 8.496 1.00 96.00 78 ALA A N 1
ATOM 605 C CA . ALA A 1 78 ? -7.254 -1.065 8.576 1.00 96.00 78 ALA A CA 1
ATOM 606 C C . ALA A 1 78 ? -8.519 -1.291 7.730 1.00 96.00 78 ALA A C 1
ATOM 608 O O . ALA A 1 78 ? -9.606 -0.862 8.116 1.00 96.00 78 ALA A O 1
ATOM 609 N N . VAL A 1 79 ? -8.396 -1.958 6.575 1.00 95.81 79 VAL A N 1
ATOM 610 C CA . VAL A 1 79 ? -9.545 -2.253 5.696 1.00 95.81 79 VAL A CA 1
ATOM 611 C C . VAL A 1 79 ? -10.219 -3.595 6.011 1.00 95.81 79 VAL A C 1
ATOM 613 O O . VAL A 1 79 ? -11.396 -3.768 5.701 1.00 95.81 79 VAL A O 1
ATOM 616 N N . HIS A 1 80 ? -9.517 -4.522 6.669 1.00 95.00 80 HIS A N 1
ATOM 617 C CA . HIS A 1 80 ? -10.046 -5.818 7.108 1.00 95.00 80 HIS A CA 1
ATOM 618 C C . HIS A 1 80 ? -9.934 -5.966 8.635 1.00 95.00 80 HIS A C 1
ATOM 620 O O . HIS A 1 80 ? -9.112 -6.742 9.140 1.00 95.00 80 HIS A O 1
ATOM 626 N N . PRO A 1 81 ? -10.765 -5.246 9.407 1.00 90.88 81 PRO A N 1
ATOM 627 C CA . PRO A 1 81 ? -10.707 -5.313 10.858 1.00 90.88 81 PRO A CA 1
ATOM 628 C C . PRO A 1 81 ? -10.975 -6.742 11.343 1.00 90.88 81 PRO A C 1
ATOM 630 O O . PRO A 1 81 ? -11.864 -7.437 10.838 1.00 90.88 81 PRO A O 1
ATOM 633 N N . ALA A 1 82 ? -10.195 -7.167 12.338 1.00 86.75 82 ALA A N 1
ATOM 634 C CA . ALA A 1 82 ? -10.224 -8.504 12.930 1.00 86.75 82 ALA A CA 1
ATOM 635 C C . ALA A 1 82 ? -9.872 -9.667 11.979 1.00 86.75 82 ALA A C 1
ATOM 637 O O . ALA A 1 82 ? -10.117 -10.817 12.334 1.00 86.75 82 ALA A O 1
ATOM 638 N N . ALA A 1 83 ? -9.255 -9.413 10.815 1.00 86.56 83 ALA A N 1
ATOM 639 C CA . ALA A 1 83 ? -8.868 -10.473 9.876 1.00 86.56 83 ALA A CA 1
ATOM 640 C C . ALA A 1 83 ? -8.010 -11.580 10.511 1.00 86.56 83 ALA A C 1
ATOM 642 O O . ALA A 1 83 ? -8.226 -12.753 10.227 1.00 86.56 83 ALA A O 1
ATOM 643 N N . THR A 1 84 ? -7.106 -11.228 11.428 1.00 84.75 84 THR A N 1
ATOM 644 C CA . THR A 1 84 ? -6.261 -12.180 12.174 1.00 84.75 84 THR A CA 1
ATOM 645 C C . THR A 1 84 ? -7.054 -13.120 13.081 1.00 84.75 84 THR A C 1
ATOM 647 O O . THR A 1 84 ? -6.594 -14.214 13.393 1.00 84.75 84 THR A O 1
ATOM 650 N N . SER A 1 85 ? -8.250 -12.712 13.501 1.00 84.19 85 SER A N 1
ATOM 651 C CA . SER A 1 85 ? -9.100 -13.478 14.416 1.00 84.19 85 SER A CA 1
ATOM 652 C C . SER A 1 85 ? -10.148 -14.322 13.688 1.00 84.19 85 SER A C 1
ATOM 654 O O . SER A 1 85 ? -10.783 -15.175 14.307 1.00 84.19 85 SER A O 1
ATOM 656 N N . VAL A 1 86 ? -10.360 -14.097 12.387 1.00 83.62 86 VAL A N 1
ATOM 657 C CA . VAL A 1 86 ? -11.349 -14.839 11.600 1.00 83.62 86 VAL A CA 1
ATOM 658 C C . VAL A 1 86 ? -10.720 -16.136 11.092 1.00 83.62 86 VAL A C 1
ATOM 660 O O . VAL A 1 86 ? -9.745 -16.141 10.341 1.00 83.62 86 VAL A O 1
ATOM 663 N N . LYS A 1 87 ? -11.301 -17.270 11.491 1.00 83.12 87 LYS A N 1
ATOM 664 C CA . LYS A 1 87 ? -10.863 -18.589 11.029 1.00 83.12 87 LYS A CA 1
ATOM 665 C C . LYS A 1 87 ? -11.110 -18.725 9.522 1.00 83.12 87 LYS A C 1
ATOM 667 O O . LYS A 1 87 ? -12.211 -18.458 9.057 1.00 83.12 87 LYS A O 1
ATOM 672 N N . GLY A 1 88 ? -10.099 -19.185 8.785 1.00 80.88 88 GLY A N 1
ATOM 673 C CA . GLY A 1 88 ? -10.183 -19.402 7.334 1.00 80.88 88 GLY A CA 1
ATOM 674 C C . GLY A 1 88 ? -9.645 -18.252 6.478 1.00 80.88 88 GLY A C 1
ATOM 675 O O . GLY A 1 88 ? -9.625 -18.378 5.258 1.00 80.88 88 GLY A O 1
ATOM 676 N N . VAL A 1 89 ? -9.165 -17.164 7.090 1.00 87.50 89 VAL A N 1
ATOM 677 C CA . VAL A 1 89 ? -8.504 -16.069 6.367 1.00 87.50 89 VAL A CA 1
ATOM 678 C C . VAL A 1 89 ? -7.039 -16.407 6.118 1.00 87.50 89 VAL A C 1
ATOM 680 O O . VAL A 1 89 ? -6.298 -16.738 7.042 1.00 87.50 89 VAL A O 1
ATOM 683 N N . THR A 1 90 ? -6.601 -16.300 4.866 1.00 87.94 90 THR A N 1
ATOM 684 C CA . THR A 1 90 ? -5.206 -16.521 4.478 1.00 87.94 90 THR A CA 1
ATOM 685 C C . THR A 1 90 ? -4.427 -15.217 4.590 1.00 87.94 90 THR A C 1
ATOM 687 O O . THR A 1 90 ? -4.595 -14.318 3.768 1.00 87.94 90 THR A O 1
ATOM 690 N N . LEU A 1 91 ? -3.560 -15.104 5.593 1.00 89.88 91 LEU A N 1
ATOM 691 C CA . LEU A 1 91 ? -2.708 -13.921 5.789 1.00 89.88 91 LEU A CA 1
ATOM 692 C C . LEU A 1 91 ? -1.267 -14.131 5.302 1.00 89.88 91 LEU A C 1
ATOM 694 O O . LEU A 1 91 ? -0.437 -13.222 5.379 1.00 89.88 91 LEU A O 1
ATOM 698 N N . ASP A 1 92 ? -0.972 -15.312 4.761 1.00 89.19 92 ASP A N 1
ATOM 699 C CA . ASP A 1 92 ? 0.357 -15.668 4.284 1.00 89.19 92 ASP A CA 1
ATOM 700 C C . ASP A 1 92 ? 0.817 -14.723 3.175 1.00 89.19 92 ASP A C 1
ATOM 702 O O . ASP A 1 92 ? 0.140 -14.523 2.167 1.00 89.19 92 ASP A O 1
ATOM 706 N N . ASN A 1 93 ? 2.013 -14.160 3.346 1.00 92.62 93 ASN A N 1
ATOM 707 C CA . ASN A 1 93 ? 2.632 -13.220 2.408 1.00 92.62 93 ASN A CA 1
ATOM 708 C C . ASN A 1 93 ? 1.852 -11.919 2.149 1.00 92.62 93 ASN A C 1
ATOM 710 O O . ASN A 1 93 ? 2.219 -11.172 1.230 1.00 92.62 93 ASN A O 1
ATOM 714 N N . VAL A 1 94 ? 0.842 -11.583 2.959 1.00 93.88 94 VAL A N 1
ATOM 715 C CA . VAL A 1 94 ? 0.253 -10.237 2.942 1.00 93.88 94 VAL A CA 1
ATOM 716 C C . VAL A 1 94 ? 1.362 -9.224 3.247 1.00 93.88 94 VAL A C 1
ATOM 718 O O . VAL A 1 94 ? 2.127 -9.373 4.196 1.00 93.88 94 VAL A O 1
ATOM 721 N N . GLY A 1 95 ? 1.511 -8.229 2.370 1.00 93.69 95 GLY A N 1
ATOM 722 C CA . GLY A 1 95 ? 2.617 -7.264 2.402 1.00 93.69 95 GLY A CA 1
ATOM 723 C C . GLY A 1 95 ? 3.841 -7.647 1.562 1.00 93.69 95 GLY A C 1
ATOM 724 O O . GLY A 1 95 ? 4.611 -6.762 1.199 1.00 93.69 95 GLY A O 1
ATOM 725 N N . ASN A 1 96 ? 3.997 -8.913 1.158 1.00 96.56 96 ASN A N 1
ATOM 726 C CA . ASN A 1 96 ? 5.130 -9.386 0.346 1.00 96.56 96 ASN A CA 1
ATOM 727 C C . ASN A 1 96 ? 4.774 -9.705 -1.112 1.00 96.56 96 ASN A C 1
ATOM 729 O O . ASN A 1 96 ? 5.665 -9.741 -1.968 1.00 96.56 96 ASN A O 1
ATOM 733 N N . HIS A 1 97 ? 3.490 -9.886 -1.432 1.00 97.62 97 HIS A N 1
ATOM 734 C CA . HIS A 1 97 ? 3.033 -10.061 -2.809 1.00 97.62 97 HIS A CA 1
ATOM 735 C C . HIS A 1 97 ? 1.650 -9.413 -3.035 1.00 97.62 97 HIS A C 1
ATOM 737 O O . HIS A 1 97 ? 0.736 -9.679 -2.253 1.00 97.62 97 HIS A O 1
ATOM 743 N N . PRO A 1 98 ? 1.426 -8.641 -4.121 1.00 97.44 98 PRO A N 1
ATOM 744 C CA . PRO A 1 98 ? 0.118 -8.034 -4.405 1.00 97.44 98 PRO A CA 1
ATOM 745 C C . PRO A 1 98 ? -1.022 -9.058 -4.495 1.00 97.44 98 PRO A C 1
ATOM 747 O O . PRO A 1 98 ? -2.059 -8.904 -3.860 1.00 97.44 98 PRO A O 1
ATOM 750 N N . ASN A 1 99 ? -0.807 -10.167 -5.209 1.00 96.44 99 ASN A N 1
ATOM 751 C CA . ASN A 1 99 ? -1.792 -11.252 -5.267 1.00 96.44 99 ASN A CA 1
ATOM 752 C C . ASN A 1 99 ? -2.064 -11.912 -3.905 1.00 96.44 99 ASN A C 1
ATOM 754 O O . ASN A 1 99 ? -3.173 -12.393 -3.708 1.00 96.44 99 ASN A O 1
ATOM 758 N N . ALA A 1 100 ? -1.102 -11.929 -2.972 1.00 96.81 100 ALA A N 1
ATOM 759 C CA . ALA A 1 100 ? -1.341 -12.451 -1.625 1.00 96.81 100 ALA A CA 1
ATOM 760 C C . ALA A 1 100 ? -2.228 -11.497 -0.813 1.00 96.81 100 ALA A C 1
ATOM 762 O O . ALA A 1 100 ? -3.156 -11.947 -0.150 1.00 96.81 100 ALA A O 1
ATOM 763 N N . TRP A 1 101 ? -2.018 -10.181 -0.945 1.00 97.06 101 TRP A N 1
ATOM 764 C CA . TRP A 1 101 ? -2.923 -9.170 -0.384 1.00 97.06 101 TRP A CA 1
ATOM 765 C C . TRP A 1 101 ? -4.359 -9.374 -0.891 1.00 97.06 101 TRP A C 1
ATOM 767 O O . TRP A 1 101 ? -5.299 -9.414 -0.100 1.00 97.06 101 TRP A O 1
ATOM 777 N N . PHE A 1 102 ? -4.529 -9.578 -2.203 1.00 97.06 102 PHE A N 1
ATOM 778 C CA . PHE A 1 102 ? -5.842 -9.833 -2.802 1.00 97.06 102 PHE A CA 1
ATOM 779 C C . PHE A 1 102 ? -6.466 -11.151 -2.324 1.00 97.06 102 PHE A C 1
ATOM 781 O O . PHE A 1 102 ? -7.624 -11.159 -1.920 1.00 97.06 102 PHE A O 1
ATOM 788 N N . ALA A 1 103 ? -5.709 -12.252 -2.321 1.00 95.69 103 ALA A N 1
ATOM 789 C CA . ALA A 1 103 ? -6.199 -13.544 -1.843 1.00 95.69 103 ALA A CA 1
ATOM 790 C C . ALA A 1 103 ? -6.645 -13.475 -0.372 1.00 95.69 103 ALA A C 1
ATOM 792 O O . ALA A 1 103 ? -7.731 -13.946 -0.036 1.00 95.69 103 ALA A O 1
ATOM 793 N N . GLY A 1 104 ? -5.860 -12.805 0.480 1.00 95.31 104 GLY A N 1
ATOM 794 C CA . GLY A 1 104 ? -6.225 -12.553 1.871 1.00 95.31 104 GLY A CA 1
ATOM 795 C C . GLY A 1 104 ? -7.519 -11.757 2.003 1.00 95.31 104 GLY A C 1
ATOM 796 O O . GLY A 1 104 ? -8.403 -12.160 2.757 1.00 95.31 104 GLY A O 1
ATOM 797 N N . SER A 1 105 ? -7.686 -10.697 1.210 1.00 95.19 105 SER A N 1
ATOM 798 C CA . SER A 1 105 ? -8.924 -9.907 1.173 1.00 95.19 105 SER A CA 1
ATOM 799 C C . SER A 1 105 ? -10.136 -10.756 0.766 1.00 95.19 105 SER A C 1
ATOM 801 O O . SER A 1 105 ? -11.144 -10.781 1.472 1.00 95.19 105 SER A O 1
ATOM 803 N N . VAL A 1 106 ? -10.024 -11.537 -0.314 1.00 95.38 106 VAL A N 1
ATOM 804 C CA . VAL A 1 106 ? -11.100 -12.436 -0.769 1.00 95.38 106 VAL A CA 1
ATOM 805 C C . VAL A 1 106 ? -11.458 -13.459 0.310 1.00 95.38 106 VAL A C 1
ATOM 807 O O . VAL A 1 106 ? -12.638 -13.645 0.605 1.00 95.38 106 VAL A O 1
ATOM 810 N N . SER A 1 107 ? -10.458 -14.081 0.942 1.00 93.69 107 SER A N 1
ATOM 811 C CA . SER A 1 107 ? -10.685 -15.057 2.016 1.00 93.69 107 SER A CA 1
ATOM 812 C C . SER A 1 107 ? -11.369 -14.434 3.239 1.00 93.69 107 SER A C 1
ATOM 814 O O . SER A 1 107 ? -12.258 -15.050 3.821 1.00 93.69 107 SER A O 1
ATOM 816 N N . TYR A 1 108 ? -11.031 -13.186 3.586 1.00 94.00 108 TYR A N 1
ATOM 817 C CA . TYR A 1 108 ? -11.694 -12.437 4.653 1.00 94.00 108 TYR A CA 1
ATOM 818 C C . TYR A 1 108 ? -13.176 -12.216 4.361 1.00 94.00 108 TYR A C 1
ATOM 820 O O . TYR A 1 108 ? -14.024 -12.470 5.218 1.00 94.00 108 TYR A O 1
ATOM 828 N N . HIS A 1 109 ? -13.505 -11.777 3.146 1.00 91.50 109 HIS A N 1
ATOM 829 C CA . HIS A 1 109 ? -14.894 -11.543 2.764 1.00 91.50 109 HIS A CA 1
ATOM 830 C C . HIS A 1 109 ? -15.710 -12.840 2.696 1.00 91.50 109 HIS A C 1
ATOM 832 O O . HIS A 1 109 ? -16.849 -12.841 3.160 1.00 91.50 109 HIS A O 1
ATOM 838 N N . ALA A 1 110 ? -15.119 -13.939 2.216 1.00 90.31 110 ALA A N 1
ATOM 839 C CA . ALA A 1 110 ? -15.758 -15.256 2.213 1.00 90.31 110 ALA A CA 1
ATOM 840 C C . ALA A 1 110 ? -16.015 -15.781 3.640 1.00 90.31 110 ALA A C 1
ATOM 842 O O . ALA A 1 110 ? -17.131 -16.160 3.987 1.00 90.31 110 ALA A O 1
ATOM 843 N N . ALA A 1 111 ? -15.017 -15.714 4.523 1.00 88.44 111 ALA A N 1
ATOM 844 C CA . ALA A 1 111 ? -15.183 -16.162 5.905 1.00 88.44 111 ALA A CA 1
ATOM 845 C C . ALA A 1 111 ? -16.184 -15.292 6.691 1.00 88.44 111 ALA A C 1
ATOM 847 O O . ALA A 1 111 ? -16.836 -15.763 7.628 1.00 88.44 111 ALA A O 1
ATOM 848 N N . LYS A 1 112 ? -16.331 -14.015 6.318 1.00 83.56 112 LYS A N 1
ATOM 849 C CA . LYS A 1 112 ? -17.343 -13.126 6.892 1.00 83.56 112 LYS A CA 1
ATOM 850 C C . LYS A 1 112 ? -18.751 -13.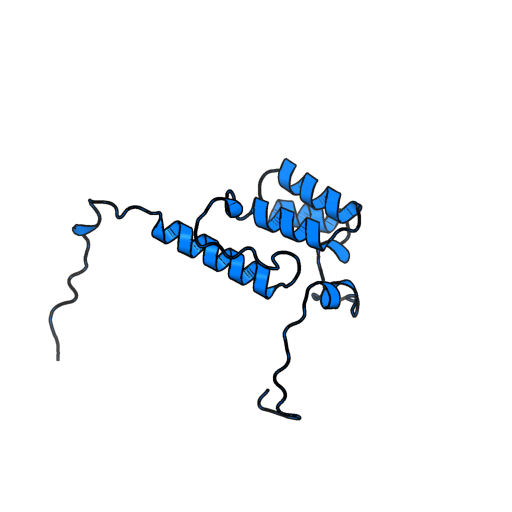462 6.403 1.00 83.56 112 LYS A C 1
ATOM 852 O O . LYS A 1 112 ? -19.664 -13.400 7.221 1.00 83.56 112 LYS A O 1
ATOM 857 N N . SER A 1 113 ? -18.936 -13.834 5.131 1.00 76.00 113 SER A N 1
ATOM 858 C CA . SER A 1 113 ? -20.242 -14.287 4.631 1.00 76.00 113 SER A CA 1
ATOM 859 C C . SER A 1 113 ? -20.682 -15.601 5.269 1.00 76.00 113 SER A C 1
ATOM 861 O O . SER A 1 113 ? -21.847 -15.726 5.627 1.00 76.00 113 SER A O 1
ATOM 863 N N . ASP A 1 114 ? -19.755 -16.526 5.519 1.00 67.12 114 ASP A N 1
ATOM 864 C CA . ASP A 1 114 ? -20.071 -17.804 6.173 1.00 67.12 114 ASP A CA 1
ATOM 865 C C . ASP A 1 114 ? -20.406 -17.642 7.670 1.00 67.12 114 ASP A C 1
ATOM 867 O O . ASP A 1 114 ? -21.100 -18.471 8.256 1.00 67.12 114 ASP A O 1
ATOM 871 N N . ASN A 1 115 ? -19.943 -16.555 8.302 1.00 56.97 115 ASN A N 1
ATOM 872 C CA . ASN A 1 115 ? -20.289 -16.195 9.682 1.00 56.97 115 ASN A CA 1
ATOM 873 C C . ASN A 1 115 ? -21.592 -15.387 9.805 1.00 56.97 115 ASN A C 1
ATOM 875 O O . ASN A 1 115 ? -22.030 -15.106 10.927 1.00 56.97 115 ASN A O 1
ATOM 879 N N . VAL A 1 116 ? -22.238 -15.022 8.692 1.00 56.31 116 VAL A N 1
ATOM 880 C CA . VAL A 1 116 ? -23.619 -14.532 8.730 1.00 56.31 116 VAL A CA 1
ATOM 881 C C . VAL A 1 116 ? -24.497 -15.747 9.008 1.00 56.31 116 VAL A C 1
ATOM 883 O O . VAL A 1 116 ? -24.757 -16.554 8.118 1.00 56.31 116 VAL A O 1
ATOM 886 N N . LYS A 1 117 ? -24.928 -15.909 10.268 1.00 47.78 117 LYS A N 1
ATOM 887 C CA . LYS A 1 117 ? -25.960 -16.896 10.609 1.00 47.78 117 LYS A CA 1
ATOM 888 C C . LYS A 1 117 ? -27.128 -16.692 9.637 1.00 47.78 117 LYS A C 1
ATOM 890 O O . LYS A 1 117 ? -27.542 -15.540 9.488 1.00 47.78 117 LYS A O 1
ATOM 895 N N . PRO A 1 118 ? -27.636 -17.749 8.977 1.00 46.69 118 PRO A N 1
ATOM 896 C CA . PRO A 1 118 ? -28.801 -17.608 8.121 1.00 46.69 118 PRO A CA 1
ATOM 897 C C . PRO A 1 118 ? -29.911 -16.977 8.956 1.00 46.69 118 PRO A C 1
ATOM 899 O O . PRO A 1 118 ? -30.225 -17.469 10.042 1.00 46.69 118 PRO A O 1
ATOM 902 N N . ASP A 1 119 ? -30.431 -15.850 8.479 1.00 48.53 119 ASP A N 1
ATOM 903 C CA . ASP A 1 119 ? -31.607 -15.230 9.065 1.00 48.53 119 ASP A CA 1
ATOM 904 C C . ASP A 1 119 ? -32.732 -16.281 9.053 1.00 48.53 119 ASP A C 1
ATOM 906 O O . ASP A 1 119 ? -33.059 -16.789 7.971 1.00 48.53 119 ASP A O 1
ATOM 910 N N . PRO A 1 120 ? -33.286 -16.675 10.217 1.00 55.72 120 PRO A N 1
ATOM 911 C CA . PRO A 1 120 ? -34.366 -17.654 10.267 1.00 55.72 120 PRO A CA 1
ATOM 912 C C . PRO A 1 120 ? -35.602 -17.216 9.460 1.00 55.72 120 PRO A C 1
ATOM 914 O O . PRO A 1 120 ? -36.364 -18.085 9.036 1.00 55.72 120 PRO A O 1
ATOM 917 N N . ASP A 1 121 ? -35.758 -15.919 9.164 1.00 53.62 121 ASP A N 1
ATOM 918 C CA . ASP A 1 121 ? -36.880 -15.383 8.383 1.00 53.62 121 ASP A CA 1
ATOM 919 C C . ASP A 1 121 ? -36.617 -15.334 6.863 1.00 53.62 121 ASP A C 1
ATOM 921 O O . ASP A 1 121 ? -37.551 -15.185 6.068 1.00 53.62 121 ASP A O 1
ATOM 925 N N . ALA A 1 122 ? -35.380 -15.562 6.402 1.00 52.38 122 ALA A N 1
ATOM 926 C CA . ALA A 1 122 ? -35.057 -15.588 4.968 1.00 52.38 122 ALA A CA 1
ATOM 927 C C . ALA A 1 122 ? -35.578 -16.846 4.234 1.00 52.38 122 ALA A C 1
ATOM 929 O O . ALA A 1 122 ? -35.498 -16.933 3.006 1.00 52.38 122 ALA A O 1
ATOM 930 N N . ALA A 1 123 ? -36.163 -17.811 4.953 1.00 50.88 123 ALA A N 1
ATOM 931 C CA . ALA A 1 123 ? -36.777 -19.002 4.365 1.00 50.88 123 ALA A CA 1
ATOM 932 C C . ALA A 1 123 ? -38.059 -18.707 3.553 1.00 50.88 123 ALA A C 1
ATOM 934 O O . ALA A 1 123 ? -38.468 -19.544 2.746 1.00 50.88 123 ALA A O 1
ATOM 935 N N . PHE A 1 124 ? -38.676 -17.529 3.717 1.00 47.69 124 PHE A N 1
ATOM 936 C CA . PHE A 1 124 ? -39.947 -17.183 3.061 1.00 47.69 124 PHE A CA 1
ATOM 937 C C . PHE A 1 124 ? -39.827 -16.466 1.712 1.00 47.69 124 PHE A C 1
ATOM 939 O O . PHE A 1 124 ? -40.833 -16.295 1.028 1.00 47.69 124 PHE A O 1
ATOM 946 N N . LEU A 1 125 ? -38.622 -16.096 1.275 1.00 44.81 125 LEU A N 1
ATOM 947 C CA . LEU A 1 125 ? -38.409 -15.467 -0.033 1.00 44.81 125 LEU A CA 1
ATOM 948 C C . LE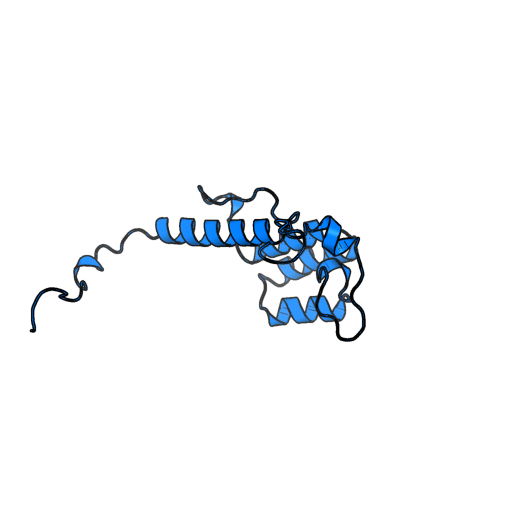U A 1 125 ? -37.450 -16.292 -0.892 1.00 44.81 125 LEU A C 1
ATOM 950 O O . LEU A 1 125 ? -36.419 -15.815 -1.359 1.00 44.81 125 LEU A O 1
ATOM 954 N N . ARG A 1 126 ? -37.823 -17.547 -1.155 1.00 44.88 126 ARG A N 1
ATOM 955 C CA . ARG A 1 126 ? -37.373 -18.218 -2.380 1.00 44.88 126 ARG A CA 1
ATOM 956 C C . ARG A 1 126 ? -38.314 -17.771 -3.502 1.00 44.88 126 ARG A C 1
ATOM 958 O O . ARG A 1 126 ? -39.512 -18.036 -3.391 1.00 44.88 126 ARG A O 1
ATOM 965 N N . PRO A 1 127 ? -37.839 -17.122 -4.581 1.00 39.94 127 PRO A N 1
ATOM 966 C CA . PRO A 1 127 ? -38.665 -16.974 -5.762 1.00 39.94 127 PRO A CA 1
ATOM 967 C C . PRO A 1 127 ? -38.943 -18.376 -6.297 1.00 39.94 127 PRO A C 1
ATOM 969 O O . PRO A 1 127 ? -38.038 -19.205 -6.415 1.00 39.94 127 PRO A O 1
ATOM 972 N N . VAL A 1 128 ? -40.213 -18.620 -6.591 1.00 46.47 128 VAL A N 1
ATOM 973 C CA . VAL A 1 128 ? -40.712 -19.762 -7.347 1.00 46.47 128 VAL A CA 1
ATOM 974 C C . VAL A 1 128 ? -39.984 -19.792 -8.693 1.00 46.47 128 VAL A C 1
ATOM 976 O O . VAL A 1 128 ? -40.390 -19.141 -9.648 1.00 46.47 128 VAL A O 1
ATOM 979 N N . LEU A 1 129 ? -38.878 -20.526 -8.766 1.00 45.25 129 LEU A N 1
ATOM 980 C CA . LEU A 1 129 ? -38.370 -21.064 -10.020 1.00 45.25 129 LEU A CA 1
ATOM 981 C C . LEU A 1 129 ? -38.795 -22.521 -10.074 1.00 45.25 129 LEU A C 1
ATOM 983 O O . LEU A 1 129 ? -37.987 -23.427 -9.950 1.00 45.25 129 LEU A O 1
ATOM 987 N N . GLU A 1 130 ? -40.100 -22.708 -10.217 1.00 44.44 130 GLU A N 1
ATOM 988 C CA . GLU A 1 130 ? -40.628 -23.858 -10.920 1.00 44.44 130 GLU A CA 1
ATOM 989 C C . GLU A 1 130 ? -41.778 -23.361 -11.794 1.00 44.44 130 GLU A C 1
ATOM 991 O O . GLU A 1 130 ? -42.661 -22.629 -11.339 1.00 44.44 130 GLU A O 1
ATOM 996 N N . SER A 1 131 ? -41.771 -23.845 -13.033 1.00 43.06 131 SER A N 1
ATOM 997 C CA . SER A 1 131 ? -42.897 -23.925 -13.961 1.00 43.06 131 SER A CA 1
ATOM 998 C C . SER A 1 131 ? -42.992 -22.856 -15.074 1.00 43.06 131 SER A C 1
ATOM 1000 O O . SER A 1 131 ? -43.447 -21.732 -14.889 1.00 43.06 131 SER A O 1
ATOM 1002 N N . LYS A 1 132 ? -42.677 -23.359 -16.282 1.00 43.34 132 LYS A N 1
ATOM 1003 C CA . LYS A 1 132 ? -43.427 -23.258 -17.55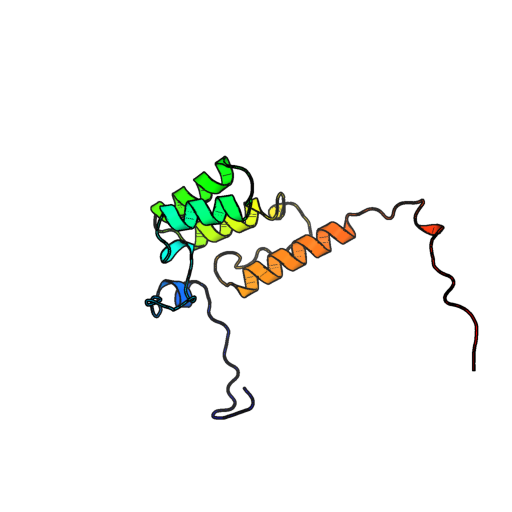2 1.00 43.34 132 LYS A CA 1
ATOM 1004 C C . LYS A 1 132 ? -42.815 -22.448 -18.701 1.00 43.34 132 LYS A C 1
ATOM 1006 O O . LYS A 1 132 ? -42.599 -21.245 -18.594 1.00 43.34 132 LYS A O 1
ATOM 1011 N N . SER A 1 133 ? -42.857 -23.137 -19.852 1.00 41.38 133 SER A N 1
ATOM 1012 C CA . SER A 1 133 ? -43.004 -22.663 -21.246 1.00 41.38 133 SER A CA 1
ATOM 1013 C C . SER A 1 133 ? -41.677 -22.644 -22.019 1.00 41.38 133 SER A C 1
ATOM 1015 O O . SER A 1 133 ? -40.751 -21.971 -21.588 1.00 41.38 133 SER A O 1
ATOM 1017 N N . VAL A 1 134 ? -41.484 -23.345 -23.143 1.00 42.88 134 VAL A N 1
ATOM 1018 C CA . VAL A 1 134 ? -42.377 -24.007 -24.121 1.00 42.88 134 VAL A CA 1
ATOM 1019 C C . VAL A 1 134 ? -41.682 -25.262 -24.648 1.00 42.88 134 VAL A C 1
ATOM 1021 O O . VAL A 1 134 ? -40.442 -25.205 -24.798 1.00 42.88 134 VAL A O 1
#

Organism: NCBI:txid420275

pLDDT: mean 86.6, std 17.3, range [39.94, 98.38]

Foldseek 3Di:
DVDDVPDDDDDDWLCCLAVPDQDDVPDDGGQCLRRPDLVVQLVVCVVVVQADPVLSVVLSVCSVVVNRLVSQVSSLCSNQPCLVVQPQQQCPCRSTGPVSSVSNVVRSVVSVVVPPDPDPVVVPDDPPPDDDDD

InterPro domains:
  IPR007238 DNA primase large subunit, eukaryotic/archaeal [PTHR10537] (1-108)
  IPR058560 DNA primase, l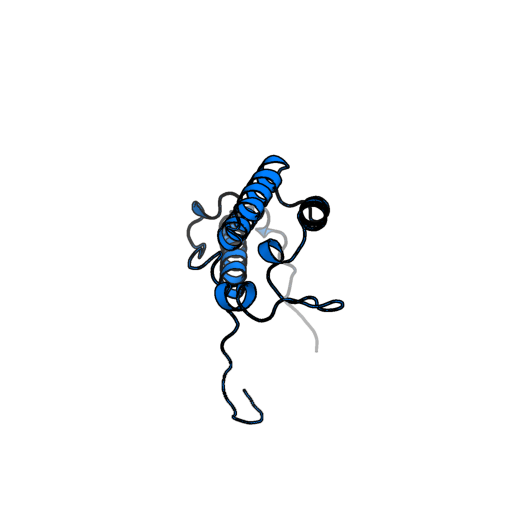arge subunit C-terminal domain, eukaryotic and archaeal [PF04104] (1-102)